Protein AF-A0A820Q468-F1 (afdb_monomer)

Secondary structure (DSSP, 8-state):
-HHHHHHHHHHT-S-EEEEEE-S--SSS-HHHHHHHHHHHHHTTSEEEEEEES--HHHHHHHHHHHHHTTPPPEEEEEEE-BTTB-GGGTTHHHHHHHHT-EEEEE-TTGGGGGGS-HHHHHTPPTTSTT-TTSHHHHHHHHHH-SHHHHHHHHHHHT--

Structure (mmCIF, N/CA/C/O backbone):
data_AF-A0A820Q468-F1
#
_entry.id   AF-A0A820Q468-F1
#
loop_
_atom_site.group_PDB
_atom_site.id
_atom_site.type_symbol
_atom_site.label_atom_id
_atom_site.label_alt_id
_atom_site.label_comp_id
_atom_site.label_asym_id
_atom_site.label_entity_id
_atom_site.label_seq_id
_atom_site.pdbx_PDB_ins_code
_atom_site.Cartn_x
_atom_site.Cartn_y
_atom_site.Cartn_z
_atom_site.occupancy
_atom_site.B_iso_or_equiv
_atom_site.auth_seq_id
_atom_site.auth_comp_id
_atom_site.auth_asym_id
_atom_site.auth_atom_id
_atom_site.pdbx_PDB_model_num
ATOM 1 N N . THR A 1 1 ? -6.586 13.292 8.115 1.00 86.19 1 THR A N 1
ATOM 2 C CA . THR A 1 1 ? -8.043 13.162 7.861 1.00 86.19 1 THR A CA 1
ATOM 3 C C . THR A 1 1 ? -8.553 14.025 6.706 1.00 86.19 1 THR A C 1
ATOM 5 O O . THR A 1 1 ? -9.296 13.492 5.895 1.00 86.19 1 THR A O 1
ATOM 8 N N . LYS A 1 2 ? -8.111 15.287 6.544 1.00 94.38 2 LYS A N 1
ATOM 9 C CA . LYS A 1 2 ? -8.517 16.208 5.448 1.00 94.38 2 LYS A CA 1
ATOM 10 C C . LYS A 1 2 ? -8.579 15.583 4.039 1.00 94.38 2 LYS A C 1
ATOM 12 O O . LYS A 1 2 ? -9.566 15.767 3.336 1.00 94.38 2 LYS A O 1
ATOM 17 N N . GLN A 1 3 ? -7.569 14.798 3.651 1.00 95.50 3 GLN A N 1
ATOM 18 C CA . GLN A 1 3 ? -7.527 14.130 2.338 1.00 95.50 3 GLN A CA 1
ATOM 19 C C . GLN A 1 3 ? -8.706 13.165 2.103 1.00 95.50 3 GLN A C 1
ATOM 21 O O . GLN A 1 3 ? -9.165 13.010 0.971 1.00 95.50 3 GLN A O 1
ATOM 26 N N . CYS A 1 4 ? -9.218 12.524 3.160 1.00 96.56 4 CYS A N 1
ATOM 27 C CA . CYS A 1 4 ? -10.387 11.650 3.075 1.00 96.56 4 CYS A CA 1
ATOM 28 C C . CYS A 1 4 ? -11.644 12.465 2.742 1.00 96.56 4 CYS A C 1
ATOM 30 O O . CYS A 1 4 ? -12.341 12.144 1.781 1.00 96.56 4 CYS A O 1
ATOM 32 N N . ASP A 1 5 ? -11.884 13.559 3.472 1.00 97.00 5 ASP A N 1
ATOM 33 C CA . ASP A 1 5 ? -13.050 14.426 3.266 1.00 97.00 5 ASP A CA 1
ATOM 34 C C . ASP A 1 5 ? -13.045 15.059 1.858 1.00 97.00 5 ASP A C 1
ATOM 36 O O . ASP A 1 5 ? -14.072 15.092 1.176 1.00 97.00 5 ASP A O 1
ATOM 40 N N . GLU A 1 6 ? -11.877 15.500 1.376 1.00 98.12 6 GLU A N 1
ATOM 41 C CA . GLU A 1 6 ? -11.710 16.028 0.014 1.00 98.12 6 GLU A CA 1
ATOM 42 C C . GLU A 1 6 ? -11.993 14.967 -1.058 1.00 98.12 6 GLU A C 1
ATOM 44 O O . GLU A 1 6 ? -12.705 15.242 -2.028 1.00 98.12 6 GLU A O 1
ATOM 49 N N . SER A 1 7 ? -11.502 13.740 -0.861 1.00 97.69 7 SER A N 1
ATOM 50 C CA . SER A 1 7 ? -11.741 12.623 -1.782 1.00 97.69 7 SER A CA 1
ATOM 51 C C . SER A 1 7 ? -13.224 12.249 -1.844 1.00 97.69 7 SER A C 1
ATOM 53 O O . SER A 1 7 ? -13.786 12.091 -2.929 1.00 97.69 7 SER A O 1
ATOM 55 N N . LEU A 1 8 ? -13.885 12.150 -0.689 1.00 98.19 8 LEU A N 1
ATOM 56 C CA . LEU A 1 8 ? -15.319 11.868 -0.589 1.00 98.19 8 LEU A CA 1
ATOM 57 C C . LEU A 1 8 ? -16.155 12.943 -1.292 1.00 98.19 8 LEU A C 1
ATOM 59 O O . LEU A 1 8 ? -17.043 12.620 -2.089 1.00 98.19 8 LEU A O 1
ATOM 63 N N . LYS A 1 9 ? -15.811 14.220 -1.088 1.00 98.00 9 LYS A N 1
ATOM 64 C CA . LYS A 1 9 ? -16.440 15.347 -1.786 1.00 98.00 9 LYS A CA 1
ATOM 65 C C . LYS A 1 9 ? -16.255 15.251 -3.302 1.00 98.00 9 LYS A C 1
ATOM 67 O O . LYS A 1 9 ? -17.232 15.397 -4.036 1.00 98.00 9 LYS A O 1
ATOM 72 N N . ALA A 1 10 ? -15.038 14.976 -3.774 1.00 98.25 10 ALA A N 1
ATOM 73 C CA . ALA A 1 10 ? -14.736 14.851 -5.200 1.00 98.25 10 ALA A CA 1
ATOM 74 C C . ALA A 1 10 ? -15.514 13.699 -5.860 1.00 98.25 10 ALA A C 1
ATOM 76 O O . ALA A 1 10 ? -16.058 13.858 -6.952 1.00 98.25 10 ALA A O 1
ATOM 77 N N . MET A 1 11 ? -15.636 12.563 -5.168 1.00 98.12 11 MET A N 1
ATOM 78 C CA . MET A 1 11 ? -16.405 11.406 -5.637 1.00 98.12 11 MET A CA 1
ATOM 79 C C . MET A 1 11 ? -17.921 11.562 -5.465 1.00 98.12 11 MET A C 1
ATOM 81 O O . MET A 1 11 ? -18.670 10.711 -5.948 1.00 98.12 11 MET A O 1
ATOM 85 N N . LYS A 1 12 ? -18.387 12.621 -4.785 1.00 98.06 12 LYS A N 1
ATOM 86 C CA . LYS A 1 12 ? -19.791 12.815 -4.383 1.00 98.06 12 LYS A CA 1
ATOM 87 C C . LYS A 1 12 ? -20.326 11.606 -3.604 1.00 98.06 12 LYS A C 1
ATOM 89 O O . LYS A 1 12 ? -21.415 11.098 -3.875 1.00 98.06 12 LYS A O 1
ATOM 94 N N . ARG A 1 13 ? -19.529 11.112 -2.654 1.00 98.00 13 ARG A N 1
ATOM 95 C CA . ARG A 1 13 ? -19.846 9.965 -1.794 1.00 98.00 13 ARG A CA 1
ATOM 96 C C . ARG A 1 13 ? -19.722 10.360 -0.329 1.00 98.00 13 ARG A C 1
ATOM 98 O O . ARG A 1 13 ? -18.903 11.198 0.018 1.00 98.00 13 ARG A O 1
ATOM 105 N N . SER A 1 14 ? -20.506 9.716 0.528 1.00 97.25 14 SER A N 1
ATOM 106 C CA . SER A 1 14 ? -20.351 9.795 1.986 1.00 97.25 14 SER A CA 1
ATOM 107 C C . SER A 1 14 ? -19.394 8.736 2.539 1.00 97.25 14 SER A C 1
ATOM 109 O O . SER A 1 14 ? -18.910 8.881 3.654 1.00 97.25 14 SER A O 1
ATOM 111 N N . SER A 1 15 ? -19.131 7.673 1.773 1.00 98.44 15 SER A N 1
ATOM 112 C CA . SER A 1 15 ? -18.294 6.547 2.186 1.00 98.44 15 SER A CA 1
ATOM 113 C C . SER A 1 15 ? -17.675 5.836 0.981 1.00 98.44 15 SER A C 1
ATOM 115 O O . SER A 1 15 ? -18.238 5.863 -0.121 1.00 98.44 15 SER A O 1
ATOM 117 N N . VAL A 1 16 ? -16.539 5.173 1.197 1.00 98.44 16 VAL A N 1
ATOM 118 C CA . VAL A 1 16 ? -15.886 4.273 0.233 1.00 98.44 16 VAL A CA 1
ATOM 119 C C . VAL A 1 16 ? -15.754 2.858 0.782 1.00 98.44 16 VAL A C 1
ATOM 121 O O . VAL A 1 16 ? -15.818 2.620 1.983 1.00 98.44 16 VAL A O 1
ATOM 124 N N . ASP A 1 17 ? -15.551 1.881 -0.098 1.00 98.38 17 ASP A N 1
ATOM 125 C CA . ASP A 1 17 ? -15.343 0.510 0.365 1.00 98.38 17 ASP A CA 1
ATOM 126 C C . ASP A 1 17 ? -13.988 0.337 1.067 1.00 98.38 17 ASP A C 1
ATOM 128 O O . ASP A 1 17 ? -13.937 -0.208 2.164 1.00 98.38 17 ASP A O 1
ATOM 132 N N . ILE A 1 18 ? -12.904 0.857 0.482 1.00 98.38 18 ILE A N 1
ATOM 133 C CA . ILE A 1 18 ? -11.547 0.755 1.034 1.00 98.38 18 ILE A CA 1
ATOM 134 C C . ILE A 1 18 ? -10.935 2.145 1.158 1.00 98.38 18 ILE A C 1
ATOM 136 O O . ILE A 1 18 ? -11.001 2.931 0.212 1.00 98.38 18 ILE A O 1
ATOM 140 N N . PHE A 1 19 ? -10.281 2.414 2.285 1.00 98.56 19 PHE A N 1
ATOM 141 C CA . PHE A 1 19 ? -9.403 3.568 2.450 1.00 98.56 19 PHE A CA 1
ATOM 142 C C . PHE A 1 19 ? -7.975 3.098 2.728 1.00 98.56 19 PHE A C 1
ATOM 144 O O . PHE A 1 19 ? -7.752 2.338 3.669 1.00 98.56 19 PHE A O 1
ATOM 151 N N . TYR A 1 20 ? -7.021 3.532 1.902 1.00 98.56 20 TYR A N 1
ATOM 152 C CA . TYR A 1 20 ? -5.616 3.151 2.030 1.00 98.56 20 TYR A CA 1
ATOM 153 C C . TYR A 1 20 ? -4.797 4.249 2.698 1.00 98.56 20 TYR A C 1
ATOM 155 O O . TYR A 1 20 ? -4.914 5.415 2.321 1.00 98.56 20 TYR A O 1
ATOM 163 N N . ILE A 1 21 ? -3.867 3.861 3.570 1.00 98.25 21 ILE A N 1
ATOM 164 C CA . ILE A 1 21 ? -2.639 4.641 3.732 1.00 98.25 21 ILE A CA 1
ATOM 165 C C . ILE A 1 21 ? -1.697 4.257 2.591 1.00 98.25 21 ILE A C 1
ATOM 167 O O . ILE A 1 21 ? -1.326 3.092 2.441 1.00 98.25 21 ILE A O 1
ATOM 171 N N . HIS A 1 22 ? -1.368 5.235 1.745 1.00 98.00 22 HIS A N 1
ATOM 172 C CA . HIS A 1 22 ? -0.673 4.994 0.479 1.00 98.00 22 HIS A CA 1
ATOM 173 C C . HIS A 1 22 ? 0.791 4.559 0.653 1.00 98.00 22 HIS A C 1
ATOM 175 O O . HIS A 1 22 ? 1.300 3.788 -0.158 1.00 98.00 22 HIS A O 1
ATOM 181 N N . ALA A 1 23 ? 1.463 5.076 1.678 1.00 97.50 23 ALA A N 1
ATOM 182 C CA . ALA A 1 23 ? 2.835 4.758 2.058 1.00 97.50 23 ALA A CA 1
ATOM 183 C C . ALA A 1 23 ? 3.047 5.138 3.535 1.00 97.50 23 ALA A C 1
ATOM 185 O O . ALA A 1 23 ? 2.319 6.011 4.022 1.00 97.50 23 ALA A O 1
ATOM 186 N N . PRO A 1 24 ? 4.015 4.525 4.240 1.00 96.88 24 PRO A N 1
ATOM 187 C CA . PRO A 1 24 ? 4.374 4.945 5.589 1.00 96.88 24 PRO A CA 1
ATOM 188 C C . PRO A 1 24 ? 4.882 6.386 5.584 1.00 96.88 24 PRO A C 1
ATOM 190 O O . PRO A 1 24 ? 5.836 6.711 4.874 1.00 96.88 24 PRO A O 1
ATOM 193 N N . ASP A 1 25 ? 4.272 7.225 6.415 1.00 96.75 25 ASP A N 1
ATOM 194 C CA . ASP A 1 25 ? 4.923 8.424 6.926 1.00 96.75 25 ASP A CA 1
ATOM 195 C C . ASP A 1 25 ? 5.690 8.014 8.185 1.00 96.75 25 ASP A C 1
ATOM 197 O O . ASP A 1 25 ? 5.080 7.625 9.178 1.00 96.75 25 ASP A O 1
ATOM 201 N N . ARG A 1 26 ? 7.023 8.012 8.106 1.00 96.12 26 ARG A N 1
ATOM 202 C CA . ARG A 1 26 ? 7.896 7.556 9.200 1.00 96.12 26 ARG A CA 1
ATOM 203 C C . ARG A 1 26 ? 8.226 8.660 10.199 1.00 96.12 26 ARG A C 1
ATOM 205 O O . ARG A 1 26 ? 8.794 8.355 11.243 1.00 96.12 26 ARG A O 1
ATOM 212 N N . ASP A 1 27 ? 7.864 9.903 9.889 1.00 97.56 27 ASP A N 1
ATOM 213 C CA . ASP A 1 27 ? 8.030 11.032 10.803 1.00 97.56 27 ASP A CA 1
ATOM 214 C C . ASP A 1 27 ? 6.835 11.148 11.765 1.00 97.56 27 ASP A C 1
ATOM 216 O O . ASP A 1 27 ? 6.958 11.715 12.851 1.00 97.56 27 ASP A O 1
ATOM 220 N N . THR A 1 28 ? 5.690 10.559 11.400 1.00 97.06 28 THR A N 1
ATOM 221 C CA . THR A 1 28 ? 4.489 10.478 12.239 1.00 97.06 28 THR A CA 1
ATOM 222 C C . THR A 1 28 ? 4.414 9.122 12.955 1.00 97.06 28 THR A C 1
ATOM 224 O O . THR A 1 28 ? 4.455 8.079 12.295 1.00 97.06 28 THR A O 1
ATOM 227 N N . PRO A 1 29 ? 4.223 9.077 14.288 1.00 97.94 29 PRO A N 1
ATOM 228 C CA . PRO A 1 29 ? 4.008 7.819 14.995 1.00 97.94 29 PRO A CA 1
ATOM 229 C C . PRO A 1 29 ? 2.827 7.022 14.424 1.00 97.94 29 PRO A C 1
ATOM 231 O O . PRO A 1 29 ? 1.733 7.548 14.192 1.00 97.94 29 PRO A O 1
ATOM 234 N N . PHE A 1 30 ? 3.009 5.712 14.241 1.00 98.25 30 PHE A N 1
ATOM 235 C CA . PHE A 1 30 ? 1.943 4.858 13.708 1.00 98.25 30 PHE A CA 1
ATOM 236 C C . PHE A 1 30 ? 0.707 4.799 14.608 1.00 98.25 30 PHE A C 1
ATOM 238 O O . PHE A 1 30 ? -0.391 4.604 14.093 1.00 98.25 30 PHE A O 1
ATOM 245 N N . GLU A 1 31 ? 0.851 5.020 15.916 1.00 98.25 31 GLU A N 1
ATOM 246 C CA . GLU A 1 31 ? -0.285 5.110 16.839 1.00 98.25 31 GLU A CA 1
ATOM 247 C C . GLU A 1 31 ? -1.190 6.306 16.519 1.00 98.25 31 GLU A C 1
ATOM 249 O O . GLU A 1 31 ? -2.406 6.139 16.421 1.00 98.25 31 GLU A O 1
ATOM 254 N N . GLU A 1 32 ? -0.611 7.479 16.244 1.00 98.25 32 GLU A N 1
ATOM 255 C CA . GLU A 1 32 ? -1.369 8.669 15.835 1.00 98.25 32 GLU A CA 1
ATOM 256 C C . GLU A 1 32 ? -2.082 8.443 14.496 1.00 98.25 32 GLU A C 1
ATOM 258 O O . GLU A 1 32 ? -3.260 8.773 14.329 1.00 98.25 32 GLU A O 1
ATOM 263 N N . THR A 1 33 ? -1.390 7.809 13.543 1.00 97.75 33 THR A N 1
ATOM 264 C CA . THR A 1 33 ? -1.988 7.439 12.253 1.00 97.75 33 THR A CA 1
ATOM 265 C C . THR A 1 33 ? -3.147 6.456 12.437 1.00 97.75 33 THR A C 1
ATOM 267 O O . THR A 1 33 ? -4.217 6.650 11.854 1.00 97.75 33 THR A O 1
ATOM 270 N N . ALA A 1 34 ? -2.968 5.418 13.258 1.00 98.44 34 ALA A N 1
ATOM 271 C CA . ALA A 1 34 ? -3.988 4.409 13.532 1.00 98.44 34 ALA A CA 1
ATOM 272 C C . ALA A 1 34 ? -5.220 5.018 14.215 1.00 98.44 34 ALA A C 1
ATOM 274 O O . ALA A 1 34 ? -6.349 4.706 13.828 1.00 98.44 34 ALA A O 1
ATOM 275 N N . GLN A 1 35 ? -5.018 5.939 15.162 1.00 98.56 35 GLN A N 1
ATOM 276 C CA . GLN A 1 35 ? -6.100 6.684 15.801 1.00 98.56 35 GLN A CA 1
ATOM 277 C C . GLN A 1 35 ? -6.895 7.499 14.773 1.00 98.56 35 GLN A C 1
ATOM 279 O O . GLN A 1 35 ? -8.112 7.349 14.677 1.00 98.56 35 GLN A O 1
ATOM 284 N N . ALA A 1 36 ? -6.218 8.293 13.938 1.00 98.31 36 ALA A N 1
ATOM 285 C CA . ALA A 1 36 ? -6.880 9.100 12.914 1.00 98.31 36 ALA A CA 1
ATOM 286 C C . ALA A 1 36 ? -7.655 8.249 11.888 1.00 98.31 36 ALA A C 1
ATOM 288 O O . ALA A 1 36 ? -8.706 8.662 11.388 1.00 98.31 36 ALA A O 1
ATOM 289 N N . ILE A 1 37 ? -7.147 7.057 11.560 1.00 98.44 37 ILE A N 1
ATOM 290 C CA . ILE A 1 37 ? -7.832 6.090 10.693 1.00 98.44 37 ILE A CA 1
ATOM 291 C C . ILE A 1 37 ? -9.070 5.522 11.377 1.00 98.44 37 ILE A C 1
ATOM 293 O O . ILE A 1 37 ? -10.126 5.428 10.746 1.00 98.44 37 ILE A O 1
ATOM 297 N N . ASN A 1 38 ? -8.970 5.188 12.661 1.00 98.62 38 ASN A N 1
ATOM 298 C CA . ASN A 1 38 ? -10.107 4.711 13.427 1.00 98.62 38 ASN A CA 1
ATOM 299 C C . ASN A 1 38 ? -11.200 5.781 13.546 1.00 98.62 38 ASN A C 1
ATOM 301 O O . ASN A 1 38 ? -12.366 5.464 13.344 1.00 98.62 38 ASN A O 1
ATOM 305 N N . ASP A 1 39 ? -10.852 7.049 13.764 1.00 98.56 39 ASP A N 1
ATOM 306 C CA . ASP A 1 39 ? -11.832 8.143 13.810 1.00 98.56 39 ASP A CA 1
ATOM 307 C C . ASP A 1 39 ? -12.615 8.265 12.493 1.00 98.56 39 ASP A C 1
ATOM 309 O O . ASP A 1 39 ? -13.838 8.425 12.484 1.00 98.56 39 ASP A O 1
ATOM 313 N N . LEU A 1 40 ? -11.927 8.139 11.353 1.00 98.50 40 LEU A N 1
ATOM 314 C CA .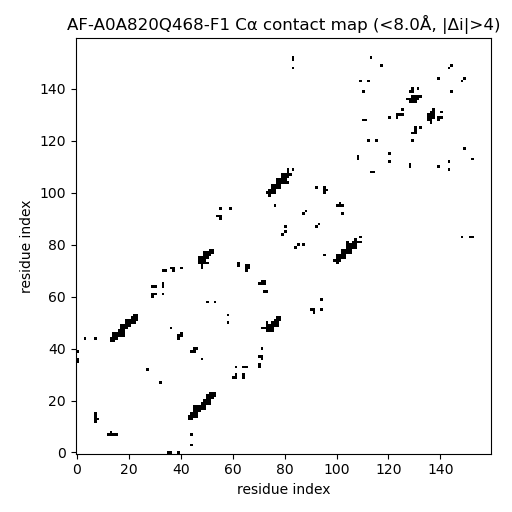 LEU A 1 40 ? -12.568 8.107 10.035 1.00 98.50 40 LEU A CA 1
ATOM 315 C C . LEU A 1 40 ? -13.461 6.869 9.854 1.00 98.50 40 LEU A C 1
ATOM 317 O O . LEU A 1 40 ? -14.535 6.975 9.257 1.00 98.50 40 LEU A O 1
ATOM 321 N N . TYR A 1 41 ? -13.047 5.714 10.375 1.00 98.62 41 TYR A N 1
ATOM 322 C CA . TYR A 1 41 ? -13.849 4.493 10.349 1.00 98.62 41 TYR A CA 1
ATOM 323 C C . TYR A 1 41 ? -15.125 4.626 11.188 1.00 98.62 41 TYR A C 1
ATOM 325 O O . TYR A 1 41 ? -16.211 4.333 10.693 1.00 98.62 41 TYR A O 1
ATOM 333 N N . GLN A 1 42 ? -15.025 5.148 12.415 1.00 98.44 42 GLN A N 1
ATOM 334 C CA . GLN A 1 42 ? -16.176 5.374 13.301 1.00 98.44 42 GLN A CA 1
ATOM 335 C C . GLN A 1 42 ? -17.170 6.385 12.712 1.00 98.44 42 GLN A C 1
ATOM 337 O O . GLN A 1 42 ? -18.378 6.253 12.891 1.00 98.44 42 GLN A O 1
ATOM 342 N N . ARG A 1 43 ? -16.682 7.363 11.936 1.00 97.31 43 ARG A N 1
ATOM 343 C CA . ARG A 1 43 ? -17.523 8.285 11.151 1.00 97.31 43 ARG A CA 1
ATOM 344 C C . ARG A 1 43 ? -18.233 7.621 9.963 1.00 97.31 43 ARG A C 1
ATOM 346 O O . ARG A 1 43 ? -19.065 8.265 9.327 1.00 97.31 43 ARG A O 1
ATOM 353 N N . GLY A 1 44 ? -17.904 6.373 9.629 1.00 98.38 44 GLY A N 1
ATOM 354 C CA . GLY A 1 44 ? -18.452 5.652 8.480 1.00 98.38 44 GLY A CA 1
ATOM 355 C C . GLY A 1 44 ? -17.843 6.058 7.135 1.00 98.38 44 GLY A C 1
ATOM 356 O O . GLY A 1 44 ? -18.390 5.704 6.088 1.00 98.38 44 GLY A O 1
ATOM 357 N N . SER A 1 45 ? -16.715 6.778 7.130 1.00 98.50 45 SER A N 1
ATOM 358 C CA . SER A 1 45 ? -16.078 7.282 5.904 1.00 98.50 45 SER A CA 1
ATOM 359 C C . SER A 1 45 ? -15.560 6.164 4.993 1.00 98.50 45 SER A C 1
ATOM 361 O O . SER A 1 45 ? -15.404 6.369 3.788 1.00 98.50 45 SER 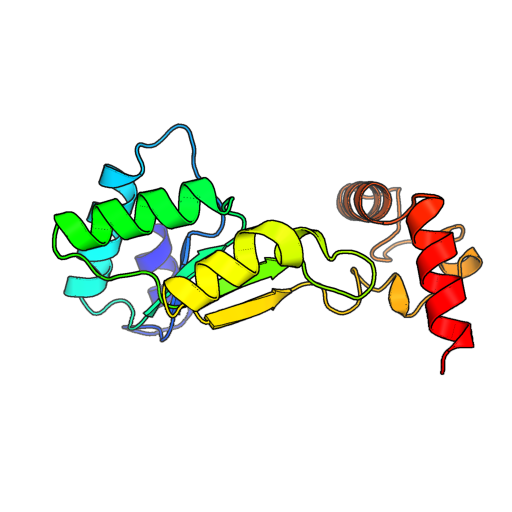A O 1
ATOM 363 N N . PHE A 1 46 ? -15.300 4.976 5.541 1.00 98.69 46 PHE A N 1
ATOM 364 C CA . PHE A 1 46 ? -14.933 3.794 4.768 1.00 98.69 46 PHE A CA 1
ATOM 365 C C . PHE A 1 46 ? -15.310 2.489 5.482 1.00 98.69 46 PHE A C 1
ATOM 367 O O . PHE A 1 46 ? -15.576 2.496 6.681 1.00 98.69 46 PHE A O 1
ATOM 374 N N . LYS A 1 47 ? -15.311 1.363 4.753 1.00 98.50 47 LYS A N 1
ATOM 375 C CA . LYS A 1 47 ? -15.655 0.034 5.301 1.00 98.50 47 LYS A CA 1
ATOM 376 C C . LYS A 1 47 ? -14.449 -0.844 5.628 1.00 98.50 47 LYS A C 1
ATOM 378 O O . LYS A 1 47 ? -14.508 -1.638 6.559 1.00 98.50 47 LYS A O 1
ATOM 383 N N . ARG A 1 48 ? -13.371 -0.742 4.850 1.00 98.62 48 ARG A N 1
ATOM 384 C CA . ARG A 1 48 ? -12.162 -1.564 4.984 1.00 98.62 48 ARG A CA 1
ATOM 385 C C . ARG A 1 48 ? -10.917 -0.696 5.045 1.00 98.62 48 ARG A C 1
ATOM 387 O O . ARG A 1 48 ? -10.716 0.175 4.198 1.00 98.62 48 ARG A O 1
ATOM 394 N N . PHE A 1 49 ? -10.068 -0.962 6.029 1.00 98.75 49 PHE A N 1
ATOM 395 C CA . PHE A 1 49 ? -8.774 -0.308 6.152 1.00 98.75 49 PHE A CA 1
ATOM 396 C C . PHE A 1 49 ? -7.725 -1.029 5.290 1.00 98.75 49 PHE A C 1
ATOM 398 O O . PHE A 1 49 ? -7.580 -2.254 5.374 1.00 98.75 49 PHE A O 1
ATOM 405 N N . GLY A 1 50 ? -7.028 -0.268 4.445 1.00 98.75 50 GLY A 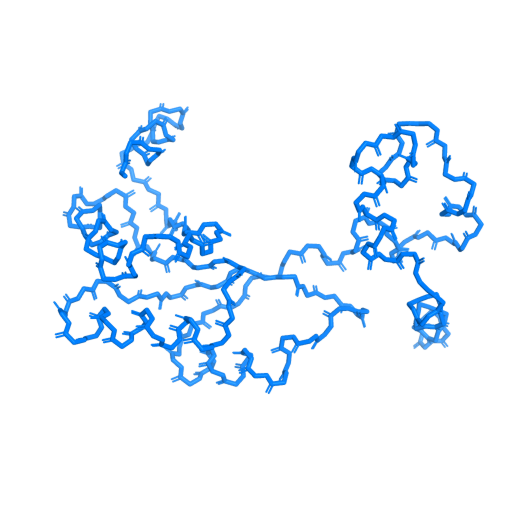N 1
ATOM 406 C CA . GLY A 1 50 ? -5.970 -0.741 3.564 1.00 98.75 50 GLY A CA 1
ATOM 407 C C . GLY A 1 50 ? -4.595 -0.129 3.854 1.00 98.75 50 GLY A C 1
ATOM 408 O O . GLY A 1 50 ? -4.481 1.033 4.241 1.00 98.75 50 GLY A O 1
ATOM 409 N N . LEU A 1 51 ? -3.538 -0.895 3.591 1.00 98.81 51 LEU A N 1
ATOM 410 C CA . LEU A 1 51 ? -2.143 -0.440 3.631 1.00 98.81 51 LEU A CA 1
ATOM 411 C C . LEU A 1 51 ? -1.491 -0.595 2.255 1.00 98.81 51 LEU A C 1
ATOM 413 O O . LEU A 1 51 ? -1.865 -1.473 1.480 1.00 98.81 51 LEU A O 1
ATOM 417 N N . SER A 1 52 ? -0.513 0.248 1.939 1.00 98.69 52 SER A N 1
ATOM 418 C CA . SER A 1 52 ? 0.278 0.135 0.714 1.00 98.69 52 SER A CA 1
ATOM 419 C C . SER A 1 52 ? 1.716 0.567 0.962 1.00 98.69 52 SER A C 1
ATOM 421 O O . SER A 1 52 ? 1.955 1.529 1.680 1.00 98.69 52 SER A O 1
ATOM 423 N N . ASN A 1 53 ? 2.679 -0.134 0.361 1.00 97.69 53 ASN A N 1
ATOM 424 C CA . ASN A 1 53 ? 4.113 0.196 0.424 1.00 97.69 53 ASN A CA 1
ATOM 425 C C . ASN A 1 53 ? 4.763 0.152 1.825 1.00 97.69 53 ASN A C 1
ATOM 427 O O . ASN A 1 53 ? 5.870 0.659 1.996 1.00 97.69 53 ASN A O 1
ATOM 431 N N . PHE A 1 54 ? 4.109 -0.478 2.802 1.00 98.31 54 PHE A N 1
ATOM 432 C CA . PHE A 1 54 ? 4.672 -0.764 4.127 1.00 98.31 54 PHE A CA 1
ATOM 433 C C . PHE A 1 54 ? 5.531 -2.031 4.100 1.00 98.31 54 PHE A C 1
ATOM 435 O O . PHE A 1 54 ? 5.207 -2.986 3.385 1.00 98.31 54 PHE A O 1
ATOM 442 N N . THR A 1 55 ? 6.595 -2.080 4.896 1.00 98.12 55 T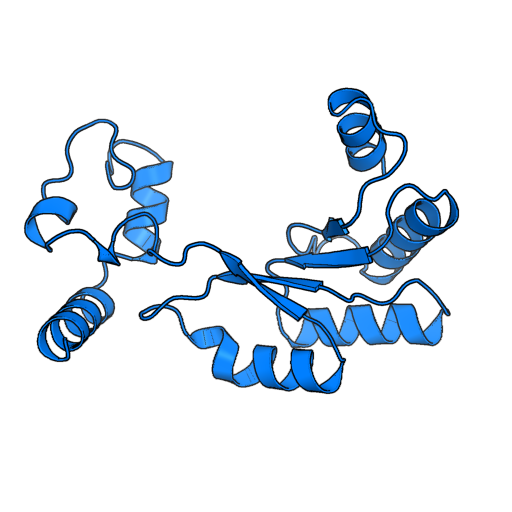HR A N 1
ATOM 443 C CA . THR A 1 55 ? 7.344 -3.323 5.133 1.00 98.12 55 THR A CA 1
ATOM 444 C C . THR A 1 55 ? 6.491 -4.329 5.915 1.00 98.12 55 THR A C 1
ATOM 446 O O . THR A 1 55 ? 5.473 -3.974 6.510 1.00 98.12 55 THR A O 1
ATOM 449 N N . ALA A 1 56 ? 6.890 -5.605 5.929 1.00 98.38 56 ALA A N 1
ATOM 450 C CA . ALA A 1 56 ? 6.203 -6.611 6.740 1.00 98.38 56 ALA A CA 1
ATOM 451 C C . ALA A 1 56 ? 6.226 -6.239 8.238 1.00 98.38 56 ALA A C 1
ATOM 453 O O . ALA A 1 56 ? 5.212 -6.351 8.920 1.00 98.38 56 ALA A O 1
ATOM 454 N N . GLU A 1 57 ? 7.351 -5.723 8.730 1.00 98.44 57 GLU A N 1
ATOM 455 C CA . GLU A 1 57 ? 7.487 -5.240 10.107 1.00 98.44 57 GLU A CA 1
ATOM 456 C C . GLU A 1 57 ? 6.513 -4.096 10.417 1.00 98.44 57 GLU A C 1
ATOM 458 O O . GLU A 1 57 ? 5.760 -4.179 11.385 1.00 98.44 57 GLU A O 1
ATOM 463 N N . GLU A 1 58 ? 6.446 -3.076 9.556 1.00 98.56 58 GLU A N 1
ATOM 464 C CA . GLU A 1 58 ? 5.539 -1.941 9.757 1.00 98.56 58 GLU A CA 1
ATOM 465 C C . GLU A 1 58 ? 4.058 -2.386 9.697 1.00 98.56 58 GLU A C 1
ATOM 467 O O . GLU A 1 58 ? 3.229 -1.894 10.463 1.00 98.56 58 GLU A O 1
ATOM 472 N N . VAL A 1 59 ? 3.708 -3.361 8.840 1.00 98.75 59 VAL A N 1
ATOM 473 C CA . VAL A 1 59 ? 2.356 -3.959 8.809 1.00 98.75 59 VAL A CA 1
ATOM 474 C C . VAL A 1 59 ? 2.024 -4.653 10.130 1.00 98.75 59 VAL A C 1
ATOM 476 O O . VAL A 1 59 ?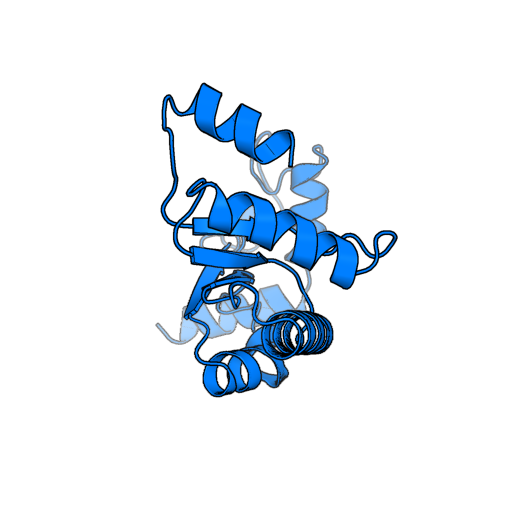 0.921 -4.470 10.644 1.00 98.75 59 VAL A O 1
ATOM 479 N N . GLN A 1 60 ? 2.952 -5.445 10.676 1.00 98.75 60 GLN A N 1
ATOM 480 C CA . GLN A 1 60 ? 2.764 -6.123 11.961 1.00 98.75 60 GLN A CA 1
ATOM 481 C C . GLN A 1 60 ? 2.594 -5.098 13.090 1.00 98.75 60 GLN A C 1
ATOM 483 O O . GLN A 1 60 ? 1.655 -5.215 13.873 1.00 98.75 60 GLN A O 1
ATOM 488 N N . GLN A 1 61 ? 3.417 -4.046 13.109 1.00 98.62 61 GLN A N 1
ATOM 489 C CA . GLN A 1 61 ? 3.334 -2.974 14.099 1.00 98.62 61 GLN A CA 1
ATOM 490 C C . GLN A 1 61 ? 1.976 -2.256 14.067 1.00 98.62 61 GLN A C 1
ATOM 492 O O . GLN A 1 61 ? 1.338 -2.100 15.106 1.00 98.62 61 GLN A O 1
ATOM 497 N N . ILE A 1 62 ? 1.493 -1.858 12.884 1.00 98.69 62 ILE A N 1
ATOM 498 C CA . ILE A 1 62 ? 0.173 -1.219 12.743 1.00 98.69 62 ILE A CA 1
ATOM 499 C C . ILE A 1 62 ? -0.944 -2.172 13.176 1.00 98.69 62 ILE A C 1
ATOM 501 O O . ILE A 1 62 ? -1.877 -1.756 13.863 1.00 98.69 62 ILE A O 1
ATOM 505 N N . TYR A 1 63 ? -0.861 -3.447 12.789 1.00 98.81 63 TYR A N 1
ATOM 506 C CA . TYR A 1 63 ? -1.848 -4.449 13.181 1.00 98.81 63 TYR A CA 1
ATOM 507 C C . TYR A 1 63 ? -1.920 -4.605 14.704 1.00 98.81 63 TYR A C 1
ATOM 509 O O . TYR A 1 63 ? -3.019 -4.626 15.258 1.00 98.81 63 TYR A O 1
ATOM 517 N N . ASP A 1 64 ? -0.772 -4.682 15.379 1.00 98.81 64 ASP A N 1
ATOM 518 C CA . ASP A 1 64 ? -0.704 -4.852 16.831 1.00 98.81 64 ASP A CA 1
ATOM 519 C C . ASP A 1 64 ? -1.246 -3.627 17.571 1.00 98.81 64 ASP A C 1
ATOM 521 O O . ASP A 1 64 ? -2.072 -3.793 18.468 1.00 98.81 64 ASP A O 1
ATOM 525 N N . ILE A 1 65 ? -0.897 -2.413 17.128 1.00 98.81 65 ILE A N 1
ATOM 526 C CA . ILE A 1 65 ? -1.467 -1.161 17.654 1.00 98.81 65 ILE A CA 1
ATOM 527 C C . ILE A 1 65 ? -2.993 -1.170 17.517 1.00 98.81 65 ILE A C 1
ATOM 529 O O . ILE A 1 65 ? -3.711 -0.955 18.496 1.00 98.81 65 ILE A O 1
ATOM 533 N N . CYS A 1 66 ? -3.510 -1.441 16.312 1.00 98.81 66 CYS A N 1
ATOM 534 C CA . CYS A 1 66 ? -4.952 -1.459 16.090 1.00 98.81 66 CYS A CA 1
ATOM 535 C C . CYS A 1 66 ? -5.640 -2.526 16.949 1.00 98.81 66 CYS A C 1
ATOM 537 O O . CYS A 1 66 ? -6.716 -2.281 17.490 1.00 98.81 66 CYS A O 1
ATOM 539 N N . LYS A 1 67 ? -5.024 -3.700 17.103 1.00 98.69 67 LYS A N 1
ATOM 540 C CA . LYS A 1 67 ? -5.567 -4.789 17.914 1.00 98.69 67 LYS A CA 1
ATOM 541 C C . LYS A 1 67 ? -5.600 -4.437 19.400 1.00 98.69 67 LYS A C 1
ATOM 543 O O . LYS A 1 67 ? -6.622 -4.666 20.041 1.00 98.69 67 LYS A O 1
ATOM 548 N N . GLU A 1 68 ? -4.517 -3.886 19.940 1.00 98.69 68 GLU A N 1
ATOM 549 C CA . GLU A 1 68 ? -4.408 -3.491 21.349 1.00 98.69 68 GLU A CA 1
ATOM 550 C C . GLU A 1 68 ? -5.431 -2.409 21.712 1.00 98.69 68 GLU A C 1
ATOM 552 O O . GLU A 1 68 ? -6.109 -2.502 22.734 1.00 98.69 68 GLU A O 1
ATOM 557 N N . LYS A 1 69 ? -5.590 -1.406 20.843 1.00 98.56 69 LYS A N 1
ATOM 558 C CA . LYS A 1 69 ? -6.498 -0.269 21.060 1.00 98.56 69 LYS A CA 1
ATOM 559 C C . LYS A 1 69 ? -7.946 -0.547 20.648 1.00 98.56 69 LYS A C 1
ATOM 561 O O . LYS A 1 69 ? -8.791 0.336 20.780 1.00 98.56 69 LYS A O 1
ATOM 566 N N . ASN A 1 70 ? -8.241 -1.752 20.153 1.00 98.50 70 ASN A N 1
ATOM 567 C CA . ASN A 1 70 ? -9.544 -2.128 19.599 1.00 98.50 70 ASN A CA 1
ATOM 568 C C . ASN A 1 70 ? -10.017 -1.182 18.470 1.00 98.50 70 ASN A C 1
ATOM 570 O O . ASN A 1 70 ? -11.177 -0.772 18.408 1.00 98.50 70 ASN A O 1
ATOM 574 N N . TYR A 1 71 ? -9.095 -0.808 17.584 1.00 98.75 71 TYR A N 1
ATOM 575 C CA . TYR A 1 71 ? -9.356 -0.042 16.367 1.00 98.75 71 TYR A CA 1
ATOM 576 C C . TYR A 1 71 ? -9.665 -0.958 15.180 1.00 98.75 71 TYR A C 1
ATOM 578 O O . TYR A 1 71 ? -9.466 -2.174 15.225 1.00 98.75 71 TYR A O 1
ATOM 586 N N . VAL A 1 72 ? -10.128 -0.362 14.078 1.00 98.75 72 VAL A N 1
ATOM 587 C CA . VAL A 1 72 ? -10.271 -1.079 12.806 1.00 98.75 72 VAL A CA 1
ATOM 588 C C . VAL A 1 72 ? -8.940 -1.715 12.379 1.00 98.75 72 VAL A C 1
ATOM 590 O O . VAL A 1 72 ? -7.911 -1.046 12.268 1.00 98.75 72 VAL A O 1
ATOM 593 N N . LEU A 1 73 ? -8.959 -3.025 12.128 1.00 98.81 73 LEU A N 1
ATOM 594 C CA . LEU A 1 73 ? -7.790 -3.761 11.648 1.00 98.81 73 LEU A CA 1
ATOM 595 C C . LEU A 1 73 ? -7.595 -3.560 10.137 1.00 98.81 73 LEU A C 1
ATOM 597 O O . LEU A 1 73 ? -8.581 -3.488 9.391 1.00 98.81 73 LEU A O 1
ATOM 601 N N . PRO A 1 74 ? -6.341 -3.517 9.650 1.00 98.75 74 PRO A N 1
ATOM 602 C CA . PRO A 1 74 ? -6.086 -3.583 8.220 1.00 98.75 74 PRO A CA 1
ATOM 603 C C . PRO A 1 74 ? -6.602 -4.921 7.676 1.00 98.75 74 PRO A C 1
ATOM 605 O O . PRO A 1 74 ? -6.419 -5.969 8.287 1.00 98.75 74 PRO A O 1
ATOM 608 N N . SER A 1 75 ? -7.260 -4.879 6.520 1.00 98.75 75 SER A N 1
ATOM 609 C CA . SER A 1 75 ? -7.860 -6.059 5.869 1.00 98.75 75 SER A CA 1
ATOM 610 C C . SER A 1 75 ? -7.470 -6.199 4.399 1.00 98.75 75 SER A C 1
ATOM 612 O O . SER A 1 75 ? -7.699 -7.244 3.786 1.00 98.75 75 SER A O 1
ATOM 614 N N . VAL A 1 76 ? -6.845 -5.168 3.822 1.00 98.81 76 VAL A N 1
ATOM 615 C CA . VAL A 1 76 ? -6.321 -5.190 2.454 1.00 98.81 76 VAL A CA 1
ATOM 616 C C . VAL A 1 76 ? -4.922 -4.577 2.417 1.00 98.81 76 VAL A C 1
ATOM 618 O O . VAL A 1 76 ? -4.639 -3.595 3.095 1.00 98.81 76 VAL A O 1
ATOM 621 N N . TYR A 1 77 ? -4.045 -5.138 1.598 1.00 98.88 77 TYR A N 1
ATOM 622 C CA . TYR A 1 77 ? -2.724 -4.613 1.301 1.00 98.88 77 TYR A CA 1
ATOM 623 C C . TYR A 1 77 ? -2.584 -4.446 -0.212 1.00 98.88 77 TYR A C 1
ATOM 625 O O . TYR A 1 77 ? -2.869 -5.376 -0.963 1.00 98.88 77 TYR A O 1
ATOM 633 N N . GLN A 1 78 ? -2.109 -3.292 -0.673 1.00 98.69 78 GLN A N 1
ATOM 634 C CA . GLN A 1 78 ? -1.758 -3.057 -2.072 1.00 98.69 78 GLN A CA 1
ATOM 635 C C . GLN A 1 78 ? -0.231 -2.988 -2.232 1.00 98.69 78 GLN A C 1
ATOM 637 O O . GLN A 1 78 ? 0.437 -2.224 -1.544 1.00 98.69 78 GLN A O 1
ATOM 642 N N . GLY A 1 79 ? 0.347 -3.793 -3.129 1.00 97.62 79 GLY A N 1
ATOM 643 C CA . GLY A 1 79 ? 1.806 -3.893 -3.272 1.00 97.62 79 GLY A CA 1
ATOM 644 C C . GLY A 1 79 ? 2.281 -4.205 -4.685 1.00 97.62 79 GLY A C 1
ATOM 645 O O . GLY A 1 79 ? 1.535 -4.759 -5.492 1.00 97.62 79 GLY A O 1
ATOM 646 N N . ASN A 1 80 ? 3.540 -3.868 -4.988 1.00 95.38 80 ASN A N 1
ATOM 647 C CA . ASN A 1 80 ? 4.143 -4.194 -6.279 1.00 95.38 80 ASN A CA 1
ATOM 648 C C . ASN A 1 80 ? 4.349 -5.705 -6.378 1.00 95.38 80 ASN A C 1
ATOM 650 O O . ASN A 1 80 ? 5.029 -6.287 -5.532 1.00 95.38 80 ASN A O 1
ATOM 654 N N . TYR A 1 81 ? 3.772 -6.342 -7.391 1.00 95.75 81 TYR A N 1
ATOM 655 C CA . TYR A 1 81 ? 3.993 -7.764 -7.609 1.00 95.75 81 TYR A CA 1
ATOM 656 C C . TYR A 1 81 ? 3.785 -8.137 -9.072 1.00 95.75 81 TYR A C 1
ATOM 658 O O . TYR A 1 81 ? 2.755 -7.822 -9.668 1.00 95.75 81 TYR A O 1
ATOM 666 N N . ASN A 1 82 ? 4.787 -8.792 -9.651 1.00 93.88 82 ASN A N 1
ATOM 667 C CA . ASN A 1 82 ? 4.811 -9.236 -11.043 1.00 93.88 82 ASN A CA 1
ATOM 668 C C . ASN A 1 82 ? 5.923 -10.301 -11.224 1.00 93.88 82 ASN A C 1
ATOM 670 O O . ASN A 1 82 ? 6.719 -10.499 -10.303 1.00 93.88 82 ASN A O 1
ATOM 674 N N . PRO A 1 83 ? 6.030 -10.972 -12.388 1.00 91.88 83 PRO A N 1
ATOM 675 C CA . PRO A 1 83 ? 7.025 -12.025 -12.623 1.00 91.88 83 PRO A CA 1
ATOM 676 C C . PRO A 1 83 ? 8.488 -11.675 -12.302 1.00 91.88 83 PRO A C 1
ATOM 678 O O . PRO A 1 83 ? 9.253 -12.575 -11.961 1.00 91.88 83 PRO A O 1
ATOM 681 N N . ILE A 1 84 ? 8.883 -10.399 -12.383 1.00 89.12 84 ILE A N 1
ATOM 682 C CA . ILE A 1 84 ? 10.255 -9.940 -12.100 1.00 89.12 84 ILE A CA 1
ATOM 683 C C . ILE A 1 84 ? 10.393 -9.225 -10.748 1.00 89.12 84 ILE A C 1
ATOM 685 O O . ILE A 1 84 ? 11.505 -9.051 -10.259 1.00 89.12 84 ILE A O 1
ATOM 689 N N . THR A 1 85 ? 9.288 -8.849 -10.100 1.00 90.12 85 THR A N 1
ATOM 690 C CA . THR A 1 85 ? 9.279 -8.229 -8.767 1.00 90.12 85 THR A CA 1
ATOM 691 C C . THR A 1 85 ? 8.518 -9.110 -7.779 1.00 90.12 85 THR A C 1
ATOM 693 O O . THR A 1 85 ? 7.307 -8.988 -7.603 1.00 90.12 85 THR A O 1
ATOM 696 N N . ARG A 1 86 ? 9.258 -10.009 -7.119 1.00 93.50 86 ARG A N 1
ATOM 697 C CA . ARG A 1 86 ? 8.709 -11.073 -6.257 1.00 93.50 86 ARG A CA 1
ATOM 698 C C . ARG A 1 86 ? 9.162 -10.996 -4.792 1.00 93.50 86 ARG A C 1
ATOM 700 O O . ARG A 1 86 ? 8.912 -11.915 -4.022 1.00 93.50 86 ARG A O 1
ATOM 707 N N . LYS A 1 87 ? 9.793 -9.885 -4.377 1.00 90.44 87 LYS A N 1
ATOM 708 C CA . LYS A 1 87 ? 10.325 -9.690 -3.008 1.00 90.44 87 LYS A CA 1
ATOM 709 C C . LYS A 1 87 ? 9.274 -9.949 -1.916 1.00 90.44 87 LYS A C 1
ATOM 711 O O . LYS A 1 87 ? 9.593 -10.499 -0.868 1.00 90.44 87 LYS A O 1
ATOM 716 N N . ASN A 1 88 ? 8.016 -9.609 -2.188 1.00 93.06 88 ASN A N 1
ATOM 717 C CA . ASN A 1 88 ? 6.907 -9.767 -1.246 1.00 93.06 88 ASN A CA 1
ATOM 718 C C . ASN A 1 88 ? 6.612 -11.226 -0.855 1.00 93.06 88 ASN A C 1
ATOM 720 O O . ASN A 1 88 ? 5.967 -11.453 0.165 1.00 93.06 88 ASN A O 1
ATOM 724 N N . GLU A 1 89 ? 7.083 -12.215 -1.617 1.00 96.69 89 GLU A N 1
ATOM 725 C CA . GLU A 1 89 ? 6.853 -13.631 -1.305 1.00 96.69 89 GLU A CA 1
ATOM 726 C C . GLU A 1 89 ? 7.589 -14.113 -0.054 1.00 96.69 89 GLU A C 1
ATOM 728 O O . GLU A 1 89 ? 7.123 -15.059 0.579 1.00 96.69 89 GLU A O 1
ATOM 733 N N . GLN A 1 90 ? 8.709 -13.475 0.298 1.00 94.81 90 GLN A N 1
ATOM 734 C CA . GLN A 1 90 ? 9.594 -13.937 1.370 1.00 94.81 90 GLN A CA 1
ATOM 735 C C . GLN A 1 90 ? 9.019 -13.653 2.760 1.00 94.81 90 GLN A C 1
ATOM 737 O O . GLN A 1 90 ? 8.931 -14.555 3.585 1.00 94.81 90 GLN A O 1
ATOM 742 N N . GLU A 1 91 ? 8.600 -12.412 3.007 1.00 96.38 91 GLU A N 1
ATOM 743 C CA . GLU A 1 91 ? 8.204 -11.958 4.349 1.00 96.38 91 GLU A CA 1
ATOM 744 C C . GLU A 1 91 ? 6.764 -11.447 4.388 1.00 96.38 91 GLU A C 1
ATOM 746 O O . GLU A 1 91 ? 5.977 -11.831 5.255 1.00 96.38 91 GLU A O 1
ATOM 751 N N . LEU A 1 92 ? 6.385 -10.620 3.409 1.00 98.19 92 LEU A N 1
ATOM 752 C CA . LEU A 1 92 ? 5.087 -9.957 3.407 1.00 98.19 92 LEU A CA 1
ATOM 753 C C . LEU A 1 92 ? 3.940 -10.958 3.220 1.00 98.19 92 LEU A C 1
ATOM 755 O O . LEU A 1 92 ? 3.009 -10.974 4.013 1.00 98.19 92 LEU A O 1
ATOM 759 N N . PHE A 1 93 ? 3.983 -11.826 2.208 1.00 98.56 93 PHE A N 1
ATOM 760 C CA . PHE A 1 93 ? 2.884 -12.764 1.945 1.00 98.56 93 PHE A CA 1
ATOM 761 C C . PHE A 1 93 ? 2.615 -13.752 3.094 1.00 98.56 93 PHE A C 1
ATOM 763 O O . PHE A 1 93 ? 1.438 -13.954 3.412 1.00 98.56 93 PHE A O 1
ATOM 770 N N . PRO A 1 94 ? 3.630 -14.375 3.730 1.00 98.56 94 PRO A N 1
ATOM 771 C CA . PRO A 1 94 ? 3.412 -15.160 4.944 1.00 98.56 94 PRO A CA 1
ATOM 772 C C . PRO A 1 94 ? 2.712 -14.364 6.050 1.00 98.56 94 PRO A C 1
ATOM 774 O O . PRO A 1 94 ? 1.745 -14.860 6.630 1.00 98.56 94 PRO A O 1
ATOM 777 N N . LEU A 1 95 ? 3.144 -13.122 6.291 1.00 98.75 95 LEU A N 1
ATOM 778 C CA . LEU A 1 95 ? 2.533 -12.254 7.292 1.00 98.75 95 LEU A CA 1
ATOM 779 C C . LEU A 1 95 ? 1.075 -11.919 6.953 1.00 98.75 95 LEU A C 1
ATOM 781 O O . LEU A 1 95 ? 0.195 -12.114 7.785 1.00 98.75 95 LEU A O 1
ATOM 785 N N . LEU A 1 96 ? 0.796 -11.465 5.728 1.00 98.75 96 LEU A N 1
ATOM 786 C CA . LEU A 1 96 ? -0.561 -11.107 5.307 1.00 98.75 96 LEU A CA 1
ATOM 787 C C . LEU A 1 96 ? -1.523 -12.294 5.451 1.00 98.75 96 LEU A C 1
ATOM 789 O O . LEU A 1 96 ? -2.634 -12.125 5.946 1.00 98.75 96 LEU A O 1
ATOM 793 N N . ARG A 1 97 ? -1.079 -13.513 5.108 1.00 98.69 97 ARG A N 1
ATOM 794 C CA . ARG A 1 97 ? -1.861 -14.741 5.330 1.00 98.69 97 ARG A CA 1
ATOM 795 C C . ARG A 1 97 ? -2.122 -15.006 6.811 1.00 98.69 97 ARG A C 1
ATOM 797 O O . ARG A 1 97 ? -3.256 -15.308 7.167 1.00 98.69 97 ARG A O 1
ATOM 804 N N . LYS A 1 98 ? -1.101 -14.868 7.665 1.00 98.69 98 LYS A N 1
ATOM 805 C CA . LYS A 1 98 ? -1.229 -15.029 9.124 1.00 98.69 98 LYS A CA 1
ATOM 806 C C . LYS A 1 98 ? -2.246 -14.048 9.719 1.00 98.69 98 LYS A C 1
ATOM 808 O O . LYS A 1 98 ? -2.988 -14.425 10.619 1.00 98.69 98 LYS A O 1
ATOM 813 N N . LEU A 1 99 ? -2.272 -12.811 9.226 1.00 98.62 99 LEU A N 1
ATOM 814 C CA . LEU A 1 99 ? -3.143 -11.742 9.725 1.00 98.62 99 LEU A CA 1
ATOM 815 C C . LEU A 1 99 ? -4.522 -11.690 9.041 1.00 98.62 99 LEU A C 1
ATOM 817 O O . LEU A 1 99 ? -5.368 -10.901 9.449 1.00 98.62 99 LEU A O 1
ATOM 821 N N . GLY A 1 100 ? -4.765 -12.504 8.008 1.00 98.50 100 GLY A N 1
ATOM 822 C CA . GLY A 1 100 ? -6.024 -12.490 7.254 1.00 98.50 100 GLY A CA 1
ATOM 823 C C . GLY A 1 100 ? -6.202 -11.266 6.343 1.00 98.50 100 GLY A C 1
ATOM 824 O O . GLY A 1 100 ? -7.328 -10.839 6.103 1.00 98.50 100 GLY A O 1
ATOM 825 N N . ILE A 1 101 ? -5.106 -10.695 5.833 1.00 98.81 101 ILE A N 1
ATOM 826 C CA . ILE A 1 101 ? -5.101 -9.496 4.984 1.00 98.81 101 ILE A CA 1
ATOM 827 C C . ILE A 1 101 ? -5.028 -9.894 3.502 1.00 98.81 101 ILE A C 1
ATOM 829 O O . ILE A 1 101 ? -4.113 -10.599 3.073 1.00 98.81 101 ILE A O 1
ATOM 833 N N . CYS A 1 102 ? -5.969 -9.409 2.689 1.00 98.62 102 CYS A N 1
ATOM 834 C CA . CYS A 1 102 ? -5.988 -9.646 1.241 1.00 98.62 102 CYS A CA 1
ATOM 835 C C . CYS A 1 102 ? -4.892 -8.847 0.521 1.00 98.62 102 CYS A C 1
ATOM 837 O O . CYS A 1 102 ? -4.701 -7.677 0.826 1.00 98.62 102 CYS A O 1
ATOM 839 N N . PHE A 1 103 ? -4.233 -9.420 -0.491 1.00 98.62 103 PHE A N 1
ATOM 840 C CA . PHE A 1 103 ? -3.205 -8.720 -1.276 1.00 98.62 103 PHE A CA 1
ATOM 841 C C . PHE A 1 103 ? -3.694 -8.344 -2.681 1.00 98.62 103 PHE A C 1
ATOM 843 O O . PHE A 1 103 ? -4.119 -9.215 -3.440 1.00 98.62 103 PHE A O 1
ATOM 850 N N . TYR A 1 104 ? -3.586 -7.065 -3.048 1.00 98.50 104 TYR A N 1
ATOM 851 C CA . TYR A 1 104 ? -3.882 -6.529 -4.378 1.00 98.50 104 TYR A CA 1
ATOM 852 C C . TYR A 1 104 ? -2.584 -6.089 -5.068 1.00 98.50 104 TYR A C 1
ATOM 854 O O . TYR A 1 104 ? -1.907 -5.156 -4.634 1.00 98.50 104 TYR A O 1
ATOM 862 N N . ALA A 1 105 ? -2.239 -6.763 -6.166 1.00 97.75 105 ALA A N 1
ATOM 863 C CA . ALA A 1 105 ? -1.027 -6.481 -6.927 1.00 97.75 105 ALA A CA 1
ATOM 864 C C . ALA A 1 105 ? -1.191 -5.230 -7.804 1.00 97.75 105 ALA A C 1
ATOM 866 O O . ALA A 1 105 ? -2.102 -5.166 -8.632 1.00 97.75 105 ALA A O 1
ATOM 867 N N . TYR A 1 106 ? -0.273 -4.270 -7.683 1.00 96.31 106 TYR A N 1
ATOM 868 C CA . TYR A 1 106 ? -0.093 -3.218 -8.683 1.00 96.31 106 TYR A CA 1
ATOM 869 C C . TYR A 1 106 ? 1.144 -3.483 -9.549 1.00 96.31 106 TYR A C 1
ATOM 871 O O . TYR A 1 106 ? 2.031 -4.264 -9.199 1.00 96.31 106 TYR A O 1
ATOM 879 N N . SER A 1 107 ? 1.195 -2.815 -10.706 1.00 94.38 107 SER A N 1
ATOM 880 C CA . SER A 1 107 ? 2.219 -3.016 -11.743 1.00 94.38 107 SER A CA 1
ATOM 881 C C . SER A 1 107 ? 2.362 -4.470 -12.232 1.00 94.38 107 SER A C 1
ATOM 883 O O . SER A 1 107 ? 3.493 -4.932 -12.394 1.00 94.38 107 SER A O 1
ATOM 885 N N . PRO A 1 108 ? 1.264 -5.182 -12.569 1.00 94.69 108 PRO A N 1
ATOM 886 C CA . PRO A 1 108 ? 1.339 -6.576 -13.025 1.00 94.69 108 PRO A CA 1
ATOM 887 C C . PRO A 1 108 ? 2.153 -6.747 -14.320 1.00 94.69 108 PRO A C 1
ATOM 889 O O . PRO A 1 108 ? 2.743 -7.797 -14.546 1.00 94.69 108 PRO A O 1
ATOM 892 N N . ILE A 1 109 ? 2.232 -5.699 -15.150 1.00 93.31 109 ILE A N 1
ATOM 893 C CA . ILE A 1 109 ? 3.035 -5.655 -16.385 1.00 93.31 109 ILE A CA 1
ATOM 894 C C . ILE A 1 109 ? 4.338 -4.852 -16.236 1.00 93.31 109 ILE A C 1
ATOM 896 O O . ILE A 1 109 ? 4.925 -4.449 -17.241 1.00 93.31 109 ILE A O 1
ATOM 900 N N . ALA A 1 110 ? 4.768 -4.553 -15.003 1.00 91.62 110 ALA A N 1
ATOM 901 C CA . ALA A 1 110 ? 5.978 -3.776 -14.709 1.00 91.62 110 ALA A CA 1
ATOM 902 C C . ALA A 1 110 ? 6.059 -2.456 -15.510 1.00 91.62 110 ALA A C 1
ATOM 904 O O . ALA A 1 110 ? 7.016 -2.180 -16.229 1.00 91.62 110 ALA A O 1
ATOM 905 N N . GLY A 1 111 ? 4.982 -1.663 -15.493 1.00 88.81 111 GLY A N 1
ATOM 906 C CA . GLY A 1 111 ? 4.904 -0.412 -16.264 1.00 88.81 111 GLY A CA 1
ATOM 907 C C . GLY A 1 111 ? 4.844 -0.576 -17.790 1.00 88.81 111 GLY A C 1
ATOM 908 O O . GLY A 1 111 ? 4.856 0.423 -18.506 1.00 88.81 111 GLY A O 1
ATOM 909 N N . GLY A 1 112 ? 4.737 -1.804 -18.297 1.00 90.00 112 GLY A N 1
ATOM 910 C CA . GLY A 1 112 ? 4.827 -2.141 -19.717 1.00 90.00 112 GLY A CA 1
ATOM 911 C C . GLY A 1 112 ? 6.152 -2.806 -20.102 1.00 90.00 112 GLY A C 1
ATOM 912 O O . GLY A 1 112 ? 6.321 -3.152 -21.266 1.00 90.00 112 GLY A O 1
ATOM 913 N N . PHE A 1 113 ? 7.075 -3.008 -19.155 1.00 89.06 113 PHE A N 1
ATOM 914 C CA . PHE A 1 113 ? 8.342 -3.707 -19.391 1.00 89.06 113 PHE A CA 1
ATOM 915 C C . PHE A 1 113 ? 8.113 -5.136 -19.901 1.00 89.06 113 PHE A C 1
ATOM 917 O O . PHE A 1 113 ? 8.719 -5.551 -20.880 1.00 89.06 113 PHE A O 1
ATOM 924 N N . LEU A 1 114 ? 7.178 -5.868 -19.285 1.00 89.19 114 LEU A N 1
ATOM 925 C CA . LEU A 1 114 ? 6.939 -7.289 -19.581 1.00 89.19 114 LEU A CA 1
ATOM 926 C C . LEU A 1 114 ? 6.259 -7.553 -20.931 1.00 89.19 114 LEU A C 1
ATOM 928 O O . LEU A 1 114 ? 6.121 -8.705 -21.325 1.00 89.19 114 LEU A O 1
ATOM 932 N N . VAL A 1 115 ? 5.832 -6.504 -21.635 1.00 89.44 115 VAL A N 1
ATOM 933 C CA . VAL A 1 115 ? 5.188 -6.600 -22.956 1.00 89.44 115 VAL A CA 1
ATOM 934 C C . VAL A 1 115 ? 6.032 -5.967 -24.065 1.00 89.44 115 VAL A C 1
ATOM 936 O O . VAL A 1 115 ? 5.557 -5.815 -25.187 1.00 89.44 115 VAL A O 1
ATOM 939 N N . LYS A 1 116 ? 7.273 -5.568 -23.760 1.00 85.56 116 LYS A N 1
ATOM 940 C CA . LYS A 1 116 ? 8.202 -4.940 -24.703 1.00 85.56 116 LYS A CA 1
ATOM 941 C C . LYS A 1 116 ? 9.437 -5.805 -24.909 1.00 85.56 116 LYS A C 1
ATOM 943 O O . LYS A 1 116 ? 9.919 -6.464 -23.991 1.00 85.56 116 LYS A O 1
ATOM 948 N N . THR A 1 117 ? 9.995 -5.752 -26.113 1.00 83.50 117 THR A N 1
ATOM 949 C CA . THR A 1 117 ? 11.327 -6.306 -26.369 1.00 83.50 117 THR A CA 1
ATOM 950 C C . THR A 1 117 ? 12.405 -5.409 -25.749 1.00 83.50 117 THR A C 1
ATOM 952 O O . THR A 1 117 ? 12.178 -4.208 -25.573 1.00 83.50 117 THR A O 1
ATOM 955 N N . PRO A 1 118 ? 13.610 -5.934 -25.456 1.00 80.75 118 PRO A N 1
ATOM 956 C CA . PRO A 1 118 ? 14.716 -5.108 -24.974 1.00 80.75 118 PRO A CA 1
ATOM 957 C C . PRO A 1 118 ? 15.003 -3.890 -25.864 1.00 80.75 118 PRO A C 1
ATOM 959 O O . PRO A 1 118 ? 15.242 -2.802 -25.345 1.00 80.75 118 PRO A O 1
ATOM 962 N N . ASP A 1 119 ? 14.905 -4.039 -27.187 1.00 83.31 119 ASP A N 1
ATOM 963 C CA . ASP A 1 119 ? 15.141 -2.942 -28.133 1.00 83.31 119 ASP A CA 1
ATOM 964 C C . ASP A 1 119 ? 14.058 -1.861 -28.053 1.00 83.31 119 ASP A C 1
ATOM 966 O O . ASP A 1 119 ? 14.371 -0.677 -28.129 1.00 83.31 119 ASP A O 1
ATOM 970 N N . GLN A 1 120 ? 12.796 -2.238 -27.823 1.00 83.38 120 GLN A N 1
ATOM 971 C CA . GLN A 1 120 ? 11.690 -1.291 -27.619 1.00 83.38 120 GLN A CA 1
ATOM 972 C C . GLN A 1 120 ? 11.785 -0.515 -26.298 1.00 83.38 120 GLN A C 1
ATOM 974 O O . GLN A 1 120 ? 11.132 0.521 -26.148 1.00 83.38 120 GLN A O 1
ATOM 979 N N . ILE A 1 121 ? 12.532 -1.035 -25.321 1.00 81.88 121 ILE A N 1
ATOM 980 C CA . ILE A 1 121 ? 12.791 -0.356 -24.046 1.00 81.88 121 ILE A CA 1
ATOM 981 C C . ILE A 1 121 ? 14.006 0.560 -24.171 1.00 81.88 121 ILE A C 1
ATOM 983 O O . ILE A 1 121 ? 13.943 1.700 -23.726 1.00 81.88 121 ILE A O 1
ATOM 987 N N . LYS A 1 122 ? 15.087 0.085 -24.803 1.00 79.25 122 LYS A N 1
ATOM 988 C CA . LYS A 1 122 ? 16.313 0.870 -25.017 1.00 79.25 122 LYS A CA 1
ATOM 989 C C . LYS A 1 122 ? 16.103 2.039 -25.977 1.00 79.25 122 LYS A C 1
ATOM 991 O O . LYS A 1 122 ? 16.619 3.120 -25.730 1.00 79.25 122 LYS A O 1
ATOM 996 N N . ASN A 1 123 ? 15.322 1.827 -27.034 1.00 81.38 123 ASN A N 1
ATOM 997 C CA . ASN A 1 123 ? 14.965 2.847 -28.020 1.00 81.38 123 ASN A CA 1
ATOM 998 C C . ASN A 1 123 ? 13.550 3.376 -27.750 1.00 81.38 123 ASN A C 1
ATOM 1000 O O . ASN A 1 123 ? 12.716 3.445 -28.658 1.00 81.38 123 ASN A O 1
ATOM 1004 N N . SER A 1 124 ? 13.236 3.653 -26.481 1.00 77.50 124 SER A N 1
ATOM 1005 C CA . SER A 1 124 ? 11.916 4.142 -26.098 1.00 77.50 124 SER A CA 1
ATOM 1006 C C . SER A 1 124 ? 11.607 5.453 -26.831 1.00 77.50 124 SER A C 1
ATOM 1008 O O . SER A 1 124 ? 12.409 6.382 -26.875 1.00 77.50 124 SER A O 1
ATOM 1010 N N . GLN A 1 125 ? 10.436 5.511 -27.465 1.00 75.25 125 GLN A N 1
ATOM 1011 C CA . GLN A 1 125 ? 9.984 6.724 -28.143 1.00 75.25 125 GLN A CA 1
ATOM 1012 C C . GLN A 1 125 ? 9.624 7.808 -27.116 1.00 75.25 125 GLN A C 1
ATOM 1014 O O . GLN A 1 125 ? 9.269 7.503 -25.967 1.00 75.25 125 GLN A O 1
ATOM 1019 N N . ALA A 1 126 ? 9.662 9.065 -27.564 1.00 79.50 126 ALA A N 1
ATOM 1020 C CA . ALA A 1 126 ? 9.209 10.206 -26.781 1.00 79.50 126 ALA A CA 1
ATOM 1021 C C . ALA A 1 126 ? 7.771 9.995 -26.275 1.00 79.50 126 ALA A C 1
ATOM 1023 O O . ALA A 1 126 ? 6.933 9.419 -26.974 1.00 79.50 126 ALA A O 1
ATOM 1024 N N . ASN A 1 127 ? 7.483 10.469 -25.063 1.00 79.25 127 ASN A N 1
ATOM 1025 C CA . ASN A 1 127 ? 6.191 10.338 -24.377 1.00 79.25 127 ASN A CA 1
ATOM 1026 C C . ASN A 1 127 ? 5.777 8.899 -24.011 1.00 79.25 127 ASN A C 1
ATOM 1028 O O . ASN A 1 127 ? 4.621 8.658 -23.651 1.00 79.25 127 ASN A O 1
ATOM 1032 N N . THR A 1 128 ? 6.686 7.922 -24.063 1.00 85.62 128 THR A N 1
ATOM 1033 C CA . THR A 1 128 ? 6.414 6.595 -23.488 1.00 85.62 128 THR A CA 1
ATOM 1034 C C . THR A 1 128 ? 6.770 6.534 -22.002 1.00 85.62 128 THR A C 1
ATOM 1036 O O . THR A 1 128 ? 7.544 7.333 -21.490 1.00 85.62 128 THR A O 1
ATOM 1039 N N . ARG A 1 129 ? 6.253 5.531 -21.279 1.00 86.62 129 ARG A N 1
ATOM 1040 C CA . ARG A 1 129 ? 6.548 5.346 -19.842 1.00 86.62 129 ARG A CA 1
ATOM 1041 C C . ARG A 1 129 ? 8.028 5.066 -19.527 1.00 86.62 129 ARG A C 1
ATOM 1043 O O . ARG A 1 129 ? 8.41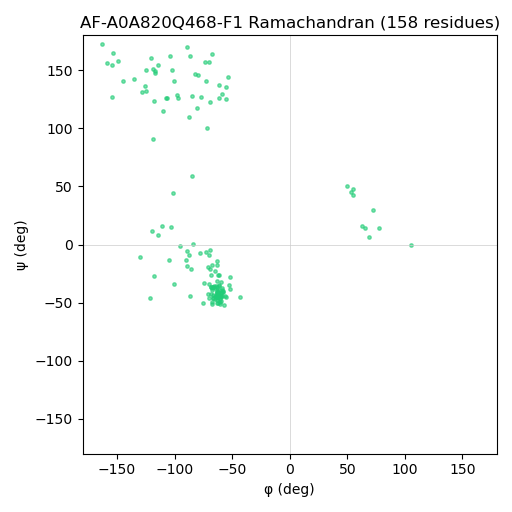5 5.152 -18.372 1.00 86.62 129 ARG A O 1
ATOM 1050 N N . PHE A 1 130 ? 8.832 4.739 -20.538 1.00 87.56 130 PHE A N 1
ATOM 1051 C CA . PHE A 1 130 ? 10.278 4.521 -20.427 1.00 87.56 130 PHE A CA 1
ATOM 1052 C C . PHE A 1 130 ? 11.080 5.632 -21.124 1.00 87.56 130 PHE A C 1
ATOM 1054 O O . PHE A 1 130 ? 12.260 5.446 -21.405 1.00 87.56 130 PHE A O 1
ATOM 1061 N N . ASP A 1 131 ? 10.451 6.768 -21.436 1.00 88.44 131 ASP A N 1
ATOM 1062 C CA . ASP A 1 131 ? 11.126 7.947 -21.975 1.00 88.44 131 ASP A CA 1
ATOM 1063 C C . ASP A 1 131 ? 11.969 8.618 -20.882 1.00 88.44 131 ASP A C 1
ATOM 1065 O O . ASP A 1 131 ? 11.455 9.348 -20.026 1.00 88.44 131 ASP A O 1
ATOM 1069 N N . THR A 1 132 ? 13.276 8.359 -20.908 1.00 86.75 132 THR A N 1
ATOM 1070 C CA . THR A 1 132 ? 14.245 8.830 -19.908 1.00 86.75 132 THR A CA 1
ATOM 1071 C C . THR A 1 132 ? 14.488 10.340 -19.943 1.00 86.75 132 THR A C 1
ATOM 1073 O O . THR A 1 132 ? 15.162 10.860 -19.051 1.00 86.75 132 THR A O 1
ATOM 1076 N N . SER A 1 133 ? 13.909 11.068 -20.906 1.00 87.69 133 SER A N 1
ATOM 1077 C CA . SER A 1 133 ? 13.859 12.535 -20.859 1.00 87.69 133 SER A CA 1
ATOM 1078 C C . SER A 1 133 ? 12.893 13.057 -19.786 1.00 87.69 133 SER A C 1
ATOM 1080 O O . SER A 1 133 ? 13.011 14.198 -19.342 1.00 87.69 133 SER A O 1
ATOM 1082 N N . THR A 1 134 ? 11.965 12.214 -19.322 1.00 88.44 134 THR A N 1
ATOM 1083 C CA . THR A 1 134 ? 10.989 12.547 -18.279 1.00 88.44 134 THR A CA 1
ATOM 1084 C C . THR A 1 134 ? 11.382 11.946 -16.932 1.00 88.44 134 THR A C 1
ATOM 1086 O O . THR A 1 134 ? 11.952 10.857 -16.859 1.00 88.44 134 THR A O 1
ATOM 1089 N N . TRP A 1 135 ? 10.999 12.607 -15.836 1.00 86.44 135 TRP A N 1
ATOM 1090 C CA . TRP A 1 135 ? 11.213 12.079 -14.481 1.00 86.44 135 TRP A CA 1
ATOM 1091 C C . TRP A 1 135 ? 10.536 10.711 -14.276 1.00 86.44 135 TRP A C 1
ATOM 1093 O O . TRP A 1 135 ? 11.100 9.821 -13.642 1.00 86.44 135 TRP A O 1
ATOM 1103 N N . VAL A 1 136 ? 9.346 10.515 -14.862 1.00 86.50 136 VAL A N 1
ATOM 1104 C CA . VAL A 1 136 ? 8.619 9.238 -14.814 1.00 86.50 136 VAL A CA 1
ATOM 1105 C C . VAL A 1 136 ? 9.427 8.153 -15.509 1.00 86.50 136 VAL A C 1
ATOM 1107 O O . VAL A 1 136 ? 9.600 7.070 -14.954 1.00 86.50 136 VAL A O 1
ATOM 1110 N N . GLY A 1 137 ? 9.943 8.428 -16.706 1.00 86.50 137 GLY A N 1
ATOM 1111 C CA . GLY A 1 137 ? 10.724 7.443 -17.440 1.00 86.50 137 GLY A CA 1
ATOM 1112 C C . GLY A 1 137 ? 12.046 7.116 -16.764 1.00 86.50 137 GLY A C 1
ATOM 1113 O O . GLY A 1 137 ? 12.410 5.946 -16.722 1.00 86.50 137 GLY A O 1
ATOM 1114 N N . GLN A 1 138 ? 12.714 8.094 -16.146 1.00 86.50 138 GLN A N 1
ATOM 1115 C CA . GLN A 1 138 ? 13.899 7.841 -15.316 1.00 86.50 138 GLN A CA 1
ATOM 1116 C C . GLN A 1 138 ? 13.572 6.933 -14.126 1.00 86.50 138 GLN A C 1
ATOM 1118 O O . GLN A 1 138 ? 14.295 5.972 -13.872 1.00 86.50 138 GLN A O 1
ATOM 1123 N N . TYR A 1 139 ? 12.450 7.176 -13.445 1.00 87.25 139 TYR A N 1
ATOM 1124 C CA . TYR A 1 139 ? 11.990 6.339 -12.340 1.00 87.25 139 TYR A CA 1
ATOM 1125 C C . TYR A 1 139 ? 11.696 4.897 -12.785 1.00 87.25 139 TYR A C 1
ATOM 1127 O O . TYR A 1 139 ? 12.221 3.946 -12.206 1.00 87.25 139 TYR A O 1
ATOM 1135 N N . TYR A 1 140 ? 10.912 4.709 -13.851 1.00 86.50 140 TYR A N 1
ATOM 1136 C CA . TYR A 1 140 ? 10.593 3.374 -14.374 1.00 86.50 140 TYR A CA 1
ATOM 1137 C C . TYR A 1 140 ? 11.821 2.653 -14.941 1.00 86.50 140 TYR A C 1
ATOM 1139 O O . TYR A 1 140 ? 11.943 1.437 -14.773 1.00 86.50 140 TYR A O 1
ATOM 1147 N N . ALA A 1 141 ? 12.745 3.379 -15.573 1.00 85.44 141 ALA A N 1
ATOM 1148 C CA . ALA A 1 141 ? 14.012 2.820 -16.023 1.00 85.44 141 ALA A CA 1
ATOM 1149 C C . ALA A 1 141 ? 14.870 2.367 -14.834 1.00 85.44 141 ALA A C 1
ATOM 1151 O O . ALA A 1 141 ? 15.375 1.250 -14.852 1.00 85.44 141 ALA A O 1
ATOM 1152 N N . GLY A 1 142 ? 14.965 3.167 -13.770 1.00 84.88 142 GLY A N 1
ATOM 1153 C CA . GLY A 1 142 ? 15.681 2.786 -12.550 1.00 84.88 142 GLY A CA 1
ATOM 1154 C C . GLY A 1 142 ? 15.091 1.550 -11.865 1.00 84.88 142 GLY A C 1
ATOM 1155 O O . GLY A 1 142 ? 15.833 0.712 -11.359 1.00 84.88 142 GLY A O 1
ATOM 1156 N N . LEU A 1 143 ? 13.764 1.394 -11.893 1.00 84.50 143 LEU A N 1
ATOM 1157 C CA . LEU A 1 143 ? 13.096 0.222 -11.328 1.00 84.50 143 LEU A CA 1
ATOM 1158 C C . LEU A 1 143 ? 13.326 -1.055 -12.142 1.00 84.50 143 LEU A C 1
ATOM 1160 O O . LEU A 1 143 ? 13.518 -2.111 -11.544 1.00 84.50 143 LEU A O 1
ATOM 1164 N N . TYR A 1 144 ? 13.261 -0.984 -13.477 1.00 84.75 144 TYR A N 1
ATOM 1165 C CA . TYR A 1 144 ? 13.150 -2.190 -14.308 1.00 84.75 144 TYR A CA 1
ATOM 1166 C C . TYR A 1 144 ? 14.316 -2.442 -15.273 1.00 84.75 144 TYR A C 1
ATOM 1168 O O . TYR A 1 144 ? 14.577 -3.593 -15.617 1.00 84.75 144 TYR A O 1
ATOM 1176 N N . CYS A 1 145 ? 15.034 -1.411 -15.717 1.00 81.19 145 CYS A N 1
ATOM 1177 C CA . CYS A 1 145 ? 16.080 -1.529 -16.736 1.00 81.19 145 CYS A CA 1
ATOM 1178 C C . CYS A 1 145 ? 17.434 -1.941 -16.134 1.00 81.19 145 CYS A C 1
ATOM 1180 O O . CYS A 1 145 ? 18.430 -1.242 -16.300 1.00 81.19 145 CYS A O 1
ATOM 1182 N N . ASN A 1 146 ? 17.479 -3.094 -15.465 1.00 81.31 146 ASN A N 1
ATOM 1183 C CA . ASN A 1 146 ? 18.722 -3.740 -15.036 1.00 81.31 146 ASN A CA 1
ATOM 1184 C C . ASN A 1 146 ? 18.928 -5.078 -15.767 1.00 81.31 146 ASN A C 1
ATOM 1186 O O . ASN A 1 146 ? 17.969 -5.705 -16.225 1.00 81.31 146 ASN A O 1
ATOM 1190 N N . GLU A 1 147 ? 20.184 -5.516 -15.896 1.00 77.62 147 GLU A N 1
ATOM 1191 C CA . GLU A 1 147 ? 20.523 -6.734 -16.648 1.00 77.62 147 GLU A CA 1
ATOM 1192 C C . GLU A 1 147 ? 19.803 -7.978 -16.117 1.00 77.62 147 GLU A C 1
ATOM 1194 O O . GLU A 1 147 ? 19.278 -8.768 -16.904 1.00 77.62 147 GLU A O 1
ATOM 1199 N N . THR A 1 148 ? 19.696 -8.113 -14.793 1.00 80.12 148 THR A N 1
ATOM 1200 C CA . THR A 1 148 ? 19.008 -9.230 -14.135 1.00 80.12 148 THR A CA 1
ATOM 1201 C C . THR A 1 148 ? 17.560 -9.362 -14.607 1.00 80.12 148 THR A C 1
ATOM 1203 O O . THR A 1 148 ? 17.107 -10.459 -14.929 1.00 80.12 148 THR A O 1
ATOM 1206 N N . PHE A 1 149 ? 16.823 -8.258 -14.712 1.00 81.06 149 PHE A N 1
ATOM 1207 C CA . PHE A 1 149 ? 15.428 -8.280 -15.151 1.00 81.06 149 PHE A CA 1
ATOM 1208 C C . PHE A 1 149 ? 15.274 -8.510 -16.652 1.00 81.06 149 PHE A C 1
ATOM 1210 O O . PHE A 1 149 ? 14.338 -9.202 -17.056 1.00 81.06 149 PHE A O 1
ATOM 1217 N N . PHE A 1 150 ? 16.206 -8.031 -17.481 1.00 77.88 150 PHE A N 1
ATOM 1218 C CA . PHE A 1 150 ? 16.223 -8.392 -18.901 1.00 77.88 150 PHE A CA 1
ATOM 1219 C C . PHE A 1 150 ? 16.449 -9.897 -19.111 1.00 77.88 150 PHE A C 1
ATOM 1221 O O . PHE A 1 150 ? 15.814 -10.493 -19.984 1.00 77.88 150 PHE A O 1
ATOM 1228 N N . LEU A 1 151 ? 17.313 -10.529 -18.309 1.00 75.88 151 LEU A N 1
ATOM 1229 C CA . LEU A 1 151 ? 17.526 -11.979 -18.347 1.00 75.88 151 LEU A CA 1
ATOM 1230 C C . LEU A 1 151 ? 16.279 -12.747 -17.889 1.00 75.88 151 LEU A C 1
ATOM 1232 O O . LEU A 1 151 ? 15.841 -13.668 -18.582 1.00 75.88 151 LEU A O 1
ATOM 1236 N N . SER A 1 152 ? 15.663 -12.329 -16.781 1.00 73.56 152 SER A N 1
ATOM 1237 C CA . SER A 1 152 ? 14.434 -12.942 -16.259 1.00 73.56 152 SER A CA 1
ATOM 1238 C C . SER A 1 152 ? 13.243 -12.810 -17.215 1.00 73.56 152 SER A C 1
ATOM 1240 O O . SER A 1 152 ? 12.457 -13.742 -17.359 1.00 73.56 152 SER A O 1
ATOM 1242 N N . ALA A 1 153 ? 13.111 -11.692 -17.934 1.00 72.31 153 ALA A N 1
ATOM 1243 C CA . ALA A 1 153 ? 12.064 -11.540 -18.946 1.00 72.31 153 ALA A CA 1
ATOM 1244 C C . ALA A 1 153 ? 12.261 -12.490 -20.143 1.00 72.31 153 ALA A C 1
ATOM 1246 O O . ALA A 1 153 ? 11.291 -13.042 -20.663 1.00 72.31 153 ALA A O 1
ATOM 1247 N N . ARG A 1 154 ? 13.515 -12.731 -20.557 1.00 70.38 154 ARG A N 1
ATOM 1248 C CA . ARG A 1 154 ? 13.838 -13.685 -21.634 1.00 70.38 154 ARG A CA 1
ATOM 1249 C C . ARG A 1 154 ? 13.553 -15.136 -21.248 1.00 70.38 1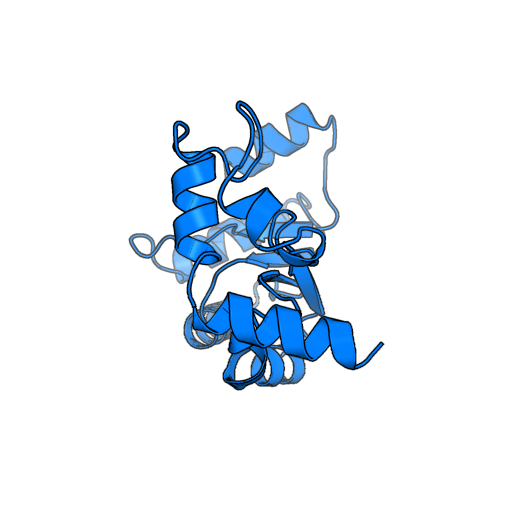54 ARG A C 1
ATOM 1251 O O . ARG A 1 154 ? 13.132 -15.906 -22.107 1.00 70.38 154 ARG A O 1
ATOM 1258 N N . SER A 1 155 ? 13.797 -15.532 -19.997 1.00 65.50 155 SER A N 1
ATOM 1259 C CA . SER A 1 155 ? 13.483 -16.897 -19.547 1.00 65.50 155 SER A CA 1
ATOM 1260 C C . SER A 1 155 ? 11.972 -17.137 -19.497 1.00 65.50 155 SER A C 1
ATOM 1262 O O . SER A 1 155 ? 11.506 -18.200 -19.909 1.00 65.50 155 SER A O 1
ATOM 1264 N N . PHE A 1 156 ? 11.200 -16.118 -19.104 1.00 62.41 156 PHE A N 1
ATOM 1265 C CA . PHE A 1 156 ? 9.741 -16.175 -19.104 1.00 62.41 156 PHE A CA 1
ATOM 1266 C C . PHE A 1 156 ? 9.170 -16.344 -20.520 1.00 62.41 156 PHE A C 1
ATOM 1268 O O . PHE A 1 156 ? 8.341 -17.222 -20.734 1.00 62.41 156 PHE A O 1
ATOM 1275 N N . SER A 1 157 ? 9.665 -15.591 -21.514 1.00 61.25 157 SER A N 1
ATOM 1276 C CA . SER A 1 157 ? 9.155 -15.686 -22.895 1.00 61.25 157 SER A CA 1
ATOM 1277 C C . SER A 1 157 ? 9.460 -17.015 -23.594 1.00 61.25 157 SER A C 1
ATOM 1279 O O . SER A 1 157 ? 8.880 -17.283 -24.637 1.00 61.25 157 SER A O 1
ATOM 1281 N N . ARG A 1 158 ? 10.420 -17.802 -23.091 1.00 59.22 158 ARG A N 1
ATOM 1282 C CA . ARG A 1 158 ? 10.771 -19.129 -23.630 1.00 59.22 158 ARG A CA 1
ATOM 1283 C C . ARG A 1 158 ? 9.980 -20.268 -22.988 1.00 59.22 158 ARG A C 1
ATOM 1285 O O . ARG A 1 158 ? 10.060 -21.391 -23.466 1.00 59.22 158 ARG A O 1
ATOM 1292 N N . SER A 1 159 ? 9.297 -19.988 -21.880 1.00 56.25 159 SER A N 1
ATOM 1293 C CA . SER A 1 159 ? 8.527 -20.974 -21.112 1.00 56.25 159 SER A CA 1
ATOM 1294 C C . SER A 1 159 ? 7.035 -20.987 -21.484 1.00 56.25 159 SER A C 1
ATOM 1296 O O . SER A 1 159 ? 6.282 -21.769 -20.909 1.00 56.25 159 SER A O 1
ATOM 1298 N N . LEU A 1 160 ? 6.624 -20.108 -22.406 1.00 48.66 160 LEU A N 1
ATOM 1299 C CA . LEU A 1 160 ? 5.295 -20.020 -23.020 1.00 48.66 160 LEU A CA 1
ATOM 1300 C C . LEU A 1 160 ? 5.382 -20.485 -24.474 1.00 48.66 160 LEU A C 1
ATOM 1302 O O . LEU A 1 160 ? 4.406 -21.117 -24.930 1.00 48.66 160 LEU A O 1
#

Sequence (160 aa):
TKQCDESLKAMKRSSVDIFYIHAPDRDTPFEETAQAINDLYQRGSFKRFGLSNFTAEEVQQIYDICKEKNYVLPSVYQGNYNPITRKNEQELFPLLRKLGICFYAYSPIAGGFLVKTPDQIKNSQANTRFDTSTWVGQYYAGLYCNETFFLSARSFSRSL

Solvent-accessible surface area (backbone atoms only — not comparable to full-atom values): 9146 Å² total; per-residue (Å²): 108,70,69,57,58,54,50,29,58,75,70,74,41,80,54,41,68,67,45,65,47,73,52,75,62,86,90,51,60,62,64,61,52,50,49,54,50,30,55,41,41,76,71,48,44,31,75,37,39,27,41,19,73,58,53,52,67,56,50,52,53,50,42,49,52,20,58,76,70,71,40,75,54,62,44,35,36,41,41,76,35,31,100,85,46,59,74,49,65,76,53,35,48,59,48,30,60,75,68,66,32,45,81,45,69,39,53,64,43,58,82,51,55,78,81,50,54,71,66,59,53,76,63,38,51,84,93,40,67,50,17,63,93,37,74,63,7,41,51,47,36,72,74,53,73,45,72,70,47,58,51,52,53,53,56,53,68,73,75,111

Organism: NCBI:txid433720

Mean predicted aligned error: 4.95 Å

Radius of gyration: 18.93 Å; Cα contacts (8 Å, |Δi|>4): 190; chains: 1; bounding box: 41×37×50 Å

Foldseek 3Di:
DVVLVVVCVVVVHQAEAEDEPAADPPVDDLLVVQVVVQVCVVSRRYNAYEYEHDDLVVLVVNQVSCVVVVGGHHAEYEYADEQLDHPCVPRPVVSCVVSNHHYHHDCHCLLVVLVDQPCCLVVPDPPGCLPCVDPSNVVSCVVQVDPSNNVSSVVVVVVD

InterPro domains:
  IPR023210 NADP-dependent oxidoreductase domain [PF00248] (2-125)
  IPR036812 NAD(P)-dependent oxidoreductase domain superfamily [G3DSA:3.20.20.100] (1-158)
  IPR036812 NAD(P)-dependent oxidoreductase domain superfamily [SSF51430] (2-131)
  IPR050523 Aldo/Keto Reductase Detoxification and Biosynthesis [PTHR43364] (2-1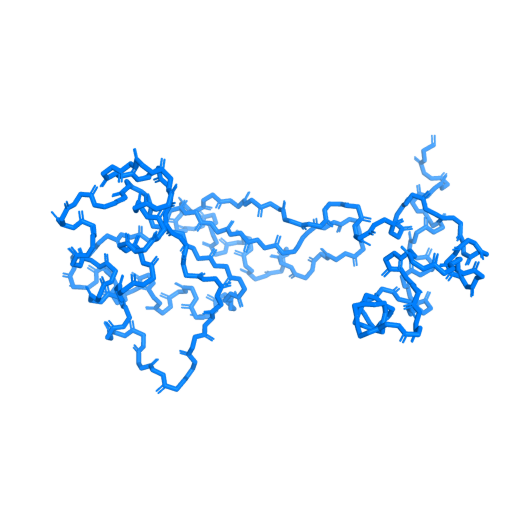30)

pLDDT: mean 92.04, std 9.7, range [48.66, 98.88]

Nearest PDB structures (foldseek):
  1gve-assembly1_A  TM=9.312E-01  e=1.606E-13  Rattus norvegicus
  2bp1-assembly2_C  TM=9.304E-01  e=1.712E-13  Homo sapiens
  2bp1-assembly2_D  TM=9.350E-01  e=1.947E-13  Homo sapiens
  7utf-assembly2_D  TM=9.178E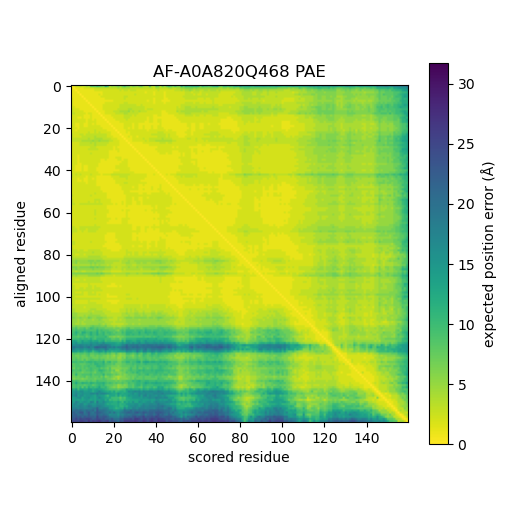-01  e=1.886E-09  Rhizobium leguminosarum
  7utf-assembly1_A  TM=7.839E-01  e=2.955E-09  Rhizobium leguminosarum